Protein AF-A0A2N1RXD2-F1 (afdb_monomer_lite)

Radius of gyration: 17.03 Å; chains: 1; bounding box: 38×33×46 Å

pLDDT: mean 84.46, std 15.9, range [40.78, 98.44]

Foldseek 3Di:
DPPPPVVVVVVVVCCVPDDPVVVLVVLVVQLVVLCVQLVVQPDPPSVVSNVVSNVSSVVSVVVVVVVVVVVVVVPPPDD

Structure (mmCIF, N/CA/C/O backbone):
data_AF-A0A2N1RXD2-F1
#
_entry.id   AF-A0A2N1RXD2-F1
#
loop_
_atom_site.group_PDB
_atom_site.id
_atom_site.type_symbol
_atom_site.label_atom_id
_atom_site.label_alt_id
_atom_site.label_comp_id
_atom_site.label_asym_id
_atom_site.label_entity_id
_atom_site.label_seq_id
_atom_site.pdbx_PDB_ins_code
_atom_site.Cartn_x
_atom_site.Cartn_y
_atom_site.Cartn_z
_atom_site.occupancy
_atom_site.B_iso_or_equiv
_atom_site.auth_seq_id
_atom_site.auth_comp_id
_atom_site.auth_asym_id
_atom_site.auth_atom_id
_atom_site.pdbx_PDB_model_num
ATOM 1 N N . MET A 1 1 ? 8.940 -23.588 16.306 1.00 40.78 1 MET A N 1
ATOM 2 C CA . MET A 1 1 ? 8.207 -24.456 15.358 1.00 40.78 1 MET A CA 1
ATOM 3 C C . MET A 1 1 ? 7.803 -23.606 14.163 1.00 40.78 1 MET A C 1
ATOM 5 O O . MET A 1 1 ? 7.025 -22.677 14.335 1.00 40.78 1 MET A O 1
ATOM 9 N N . SER A 1 2 ? 8.404 -23.838 12.994 1.00 51.31 2 SER A N 1
ATOM 10 C CA . SER 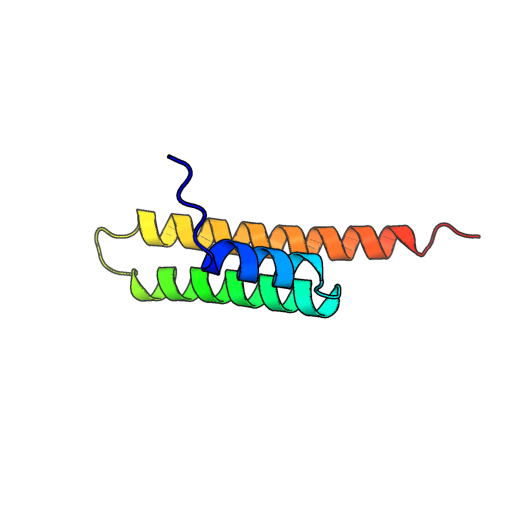A 1 2 ? 8.167 -23.028 11.793 1.00 51.31 2 SER A CA 1
ATOM 11 C C . SER A 1 2 ? 6.835 -23.417 11.162 1.00 51.31 2 SER A C 1
ATOM 13 O O . SER A 1 2 ? 6.754 -24.392 10.422 1.00 51.31 2 SER A O 1
ATOM 15 N N . ASN A 1 3 ? 5.785 -22.666 11.486 1.00 57.75 3 ASN A N 1
ATOM 16 C CA . ASN A 1 3 ? 4.448 -22.845 10.931 1.00 57.75 3 ASN A CA 1
ATOM 17 C C . ASN A 1 3 ? 4.472 -22.411 9.451 1.00 57.75 3 ASN A C 1
ATOM 19 O O . ASN A 1 3 ? 4.217 -21.254 9.116 1.00 57.75 3 ASN A O 1
ATOM 23 N N . THR A 1 4 ? 4.899 -23.307 8.559 1.00 61.34 4 THR A N 1
ATOM 24 C CA . THR A 1 4 ? 4.960 -23.040 7.118 1.00 61.34 4 THR A CA 1
ATOM 25 C C . THR A 1 4 ? 3.538 -23.134 6.584 1.00 61.34 4 THR A C 1
ATOM 27 O O . THR A 1 4 ? 3.056 -24.208 6.250 1.00 61.34 4 THR A O 1
ATOM 30 N N . ASN A 1 5 ? 2.826 -22.006 6.585 1.00 77.19 5 ASN A N 1
ATOM 31 C CA . ASN A 1 5 ? 1.467 -21.944 6.065 1.00 77.19 5 ASN A CA 1
ATOM 32 C C . ASN A 1 5 ? 1.497 -22.275 4.555 1.00 77.19 5 ASN A C 1
ATOM 34 O O . ASN A 1 5 ? 2.070 -21.487 3.793 1.00 77.19 5 ASN A O 1
ATOM 38 N N . PRO A 1 6 ? 0.892 -23.387 4.098 1.00 74.56 6 PRO A N 1
ATOM 39 C CA . PRO A 1 6 ? 0.908 -23.780 2.689 1.00 74.56 6 PRO A CA 1
ATOM 40 C C . PRO A 1 6 ? 0.339 -22.687 1.771 1.00 74.56 6 PRO A C 1
ATOM 42 O O . PRO A 1 6 ?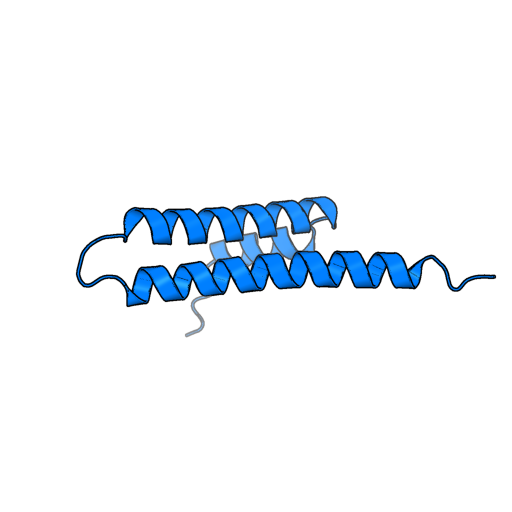 0.815 -22.514 0.653 1.00 74.56 6 PRO A O 1
ATOM 45 N N . TYR A 1 7 ? -0.587 -21.851 2.257 1.00 77.38 7 TYR A N 1
ATOM 46 C CA . TYR A 1 7 ? -1.099 -20.690 1.519 1.00 77.38 7 TYR A CA 1
ATOM 47 C C . TYR A 1 7 ? -0.008 -19.673 1.150 1.00 77.38 7 TYR A C 1
ATOM 49 O O . TYR A 1 7 ? -0.011 -19.116 0.050 1.00 77.38 7 TYR A O 1
ATOM 57 N N . ASN A 1 8 ? 0.956 -19.451 2.048 1.00 80.12 8 ASN A N 1
ATOM 58 C CA . ASN A 1 8 ? 2.066 -18.536 1.795 1.00 80.12 8 ASN A CA 1
ATOM 59 C C . ASN A 1 8 ? 3.016 -19.101 0.734 1.00 80.12 8 ASN A C 1
ATOM 61 O O . ASN A 1 8 ? 3.517 -18.337 -0.086 1.00 80.12 8 ASN A O 1
ATOM 65 N N . GLN A 1 9 ? 3.210 -20.425 0.696 1.00 79.06 9 GLN A N 1
ATOM 66 C CA . GLN A 1 9 ? 3.987 -21.076 -0.364 1.00 79.06 9 GLN A CA 1
ATOM 67 C C . GLN A 1 9 ? 3.305 -20.916 -1.726 1.00 79.06 9 GLN A C 1
ATOM 69 O O . GLN A 1 9 ? 3.955 -20.493 -2.677 1.00 79.06 9 GLN A O 1
ATOM 74 N N . TYR A 1 10 ? 1.987 -21.130 -1.815 1.00 79.56 10 TYR A N 1
ATOM 75 C CA . TYR A 1 10 ? 1.247 -20.911 -3.064 1.00 79.56 10 TYR A CA 1
ATOM 76 C C . TYR A 1 10 ? 1.303 -19.460 -3.543 1.00 79.56 10 TYR A C 1
ATOM 78 O O . TYR A 1 10 ? 1.440 -19.215 -4.743 1.00 79.56 10 TYR A O 1
ATOM 86 N N . LYS A 1 11 ? 1.206 -18.486 -2.630 1.00 79.31 11 LYS A N 1
ATOM 87 C CA . LYS A 1 11 ? 1.393 -17.073 -2.983 1.00 79.31 11 LYS A CA 1
ATOM 88 C C . LYS A 1 11 ? 2.802 -16.796 -3.486 1.00 79.31 11 LYS A C 1
ATOM 90 O O . LYS A 1 11 ? 2.951 -16.127 -4.503 1.00 79.31 11 LYS A O 1
ATOM 95 N N . GLN A 1 12 ? 3.813 -17.329 -2.807 1.00 84.88 12 GLN A N 1
ATOM 96 C CA . GLN A 1 12 ? 5.203 -17.142 -3.199 1.00 84.88 12 GLN A CA 1
ATOM 97 C C . GLN A 1 12 ? 5.471 -17.718 -4.591 1.00 84.88 12 GLN A C 1
ATOM 99 O O . GLN A 1 12 ? 6.019 -17.018 -5.436 1.00 84.88 12 GLN A O 1
ATOM 104 N N . THR A 1 13 ? 5.026 -18.947 -4.867 1.00 85.00 13 THR A N 1
ATOM 105 C CA . THR A 1 13 ? 5.163 -19.562 -6.193 1.00 85.00 13 THR A CA 1
ATOM 106 C C . THR A 1 13 ? 4.462 -18.730 -7.263 1.00 85.00 13 THR A C 1
ATOM 108 O O . THR A 1 13 ? 5.069 -18.448 -8.290 1.00 85.00 13 THR A O 1
ATOM 111 N N . GLN A 1 14 ? 3.231 -18.268 -7.010 1.00 83.81 14 GLN A N 1
ATOM 112 C CA . GLN A 1 14 ? 2.495 -17.424 -7.958 1.00 83.81 14 GLN A CA 1
ATOM 113 C C . GLN A 1 14 ? 3.224 -16.122 -8.298 1.00 83.81 14 GLN A C 1
ATOM 115 O O . GLN A 1 14 ? 3.172 -15.700 -9.450 1.00 83.81 14 GLN A O 1
ATOM 120 N N . ILE A 1 15 ? 3.890 -15.502 -7.321 1.00 83.62 15 ILE A N 1
ATOM 121 C CA . ILE A 1 15 ? 4.701 -14.299 -7.534 1.00 83.62 15 ILE A CA 1
ATOM 122 C C . ILE A 1 15 ? 5.958 -14.654 -8.334 1.00 83.62 15 ILE A C 1
ATOM 124 O O . ILE A 1 15 ? 6.238 -14.032 -9.352 1.00 83.62 15 ILE A O 1
ATOM 128 N N . THR A 1 16 ? 6.703 -15.677 -7.910 1.00 85.69 16 THR A N 1
ATOM 129 C CA . THR A 1 16 ? 7.997 -16.034 -8.509 1.00 85.69 16 THR A CA 1
ATOM 130 C C . THR A 1 16 ? 7.879 -16.505 -9.961 1.00 85.69 16 THR A C 1
ATOM 132 O O . THR A 1 16 ? 8.800 -16.286 -10.741 1.00 85.69 16 THR A O 1
ATOM 135 N N . THR A 1 17 ? 6.760 -17.122 -10.354 1.00 88.44 17 THR A N 1
ATOM 136 C CA . THR A 1 17 ? 6.539 -17.591 -11.734 1.00 88.44 17 THR A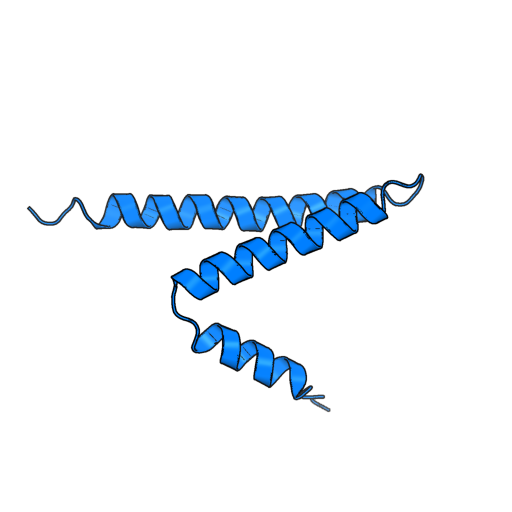 CA 1
ATOM 137 C C . THR A 1 17 ? 5.702 -16.630 -12.583 1.00 88.44 17 THR A C 1
ATOM 139 O O . THR A 1 17 ? 5.384 -16.950 -13.729 1.00 88.44 17 THR A O 1
ATOM 142 N 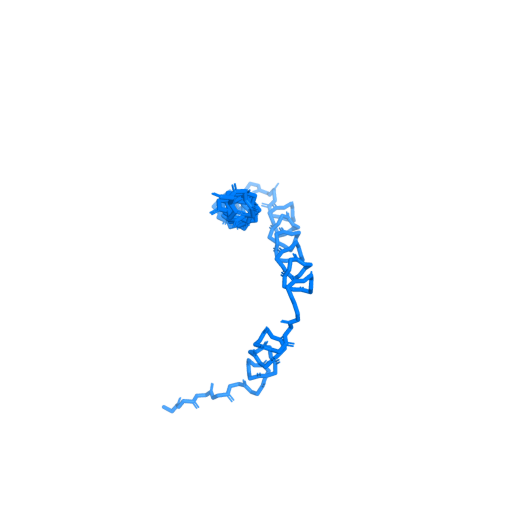N . ALA A 1 18 ? 5.265 -15.490 -12.038 1.00 88.50 18 ALA A N 1
ATOM 143 C CA . ALA A 1 18 ? 4.491 -14.516 -12.795 1.00 88.50 18 ALA A CA 1
ATOM 144 C C . ALA A 1 18 ? 5.374 -13.810 -13.830 1.00 88.50 18 ALA A C 1
ATOM 146 O O . ALA A 1 18 ? 6.501 -13.409 -13.552 1.00 88.50 18 ALA A O 1
ATOM 147 N N . ASN A 1 19 ? 4.832 -13.609 -15.033 1.00 90.00 19 ASN A N 1
ATOM 148 C CA . ASN A 1 19 ? 5.450 -12.690 -15.980 1.00 90.00 19 ASN A CA 1
ATOM 149 C C . ASN A 1 19 ? 5.306 -11.242 -15.480 1.00 90.00 19 ASN A C 1
ATOM 151 O O . ASN A 1 19 ? 4.499 -10.936 -14.600 1.00 90.00 19 ASN A O 1
ATOM 155 N N . GLN A 1 20 ? 6.064 -10.328 -16.074 1.00 86.75 20 GLN A N 1
ATOM 156 C CA . GLN A 1 20 ? 6.085 -8.947 -15.611 1.00 86.75 20 GLN A CA 1
ATOM 157 C C . GLN A 1 20 ? 4.726 -8.237 -15.692 1.00 86.75 20 GLN A C 1
ATOM 159 O O . GLN A 1 20 ? 4.373 -7.508 -14.770 1.00 86.75 20 GLN A O 1
ATOM 164 N N . GLY A 1 21 ? 3.957 -8.442 -16.766 1.00 88.69 21 GLY A N 1
ATOM 165 C CA . GLY A 1 21 ? 2.624 -7.844 -16.885 1.00 88.69 21 GLY A CA 1
ATOM 166 C C . GLY A 1 21 ? 1.712 -8.285 -15.739 1.00 88.69 21 GLY A C 1
ATOM 167 O O . GLY A 1 21 ? 1.022 -7.469 -15.136 1.00 88.69 21 GLY A O 1
ATOM 168 N N . LYS A 1 22 ? 1.788 -9.563 -15.363 1.00 90.62 22 LYS A N 1
ATOM 169 C CA . LYS A 1 22 ? 1.061 -10.119 -14.223 1.00 90.62 22 LYS A CA 1
ATOM 170 C C . LYS A 1 22 ? 1.553 -9.552 -12.888 1.00 90.62 22 LYS A C 1
ATOM 172 O O . LYS A 1 22 ? 0.721 -9.259 -12.039 1.00 90.62 22 LYS A O 1
ATOM 177 N N . LEU A 1 23 ? 2.858 -9.335 -12.712 1.00 90.88 23 LEU A N 1
ATOM 178 C CA . LEU A 1 23 ? 3.395 -8.665 -11.518 1.00 90.88 23 LEU A CA 1
ATOM 179 C C . LEU A 1 23 ? 2.861 -7.232 -11.374 1.00 90.88 23 LEU A C 1
ATOM 181 O O . LEU A 1 23 ? 2.489 -6.835 -10.274 1.00 90.88 23 LEU A O 1
ATOM 185 N N . ILE A 1 24 ? 2.756 -6.483 -12.477 1.00 92.31 24 ILE A N 1
ATOM 186 C CA . ILE A 1 24 ? 2.177 -5.129 -12.482 1.00 92.31 24 ILE A CA 1
ATOM 187 C C . ILE A 1 24 ? 0.705 -5.165 -12.053 1.00 92.31 24 ILE A C 1
ATOM 189 O O . ILE A 1 24 ? 0.301 -4.384 -11.196 1.00 92.31 24 ILE A O 1
ATOM 193 N N . VAL A 1 25 ? -0.090 -6.094 -12.593 1.00 94.00 25 VAL A N 1
ATOM 194 C CA . VAL A 1 25 ? -1.497 -6.263 -12.184 1.00 94.00 25 VAL A CA 1
ATOM 195 C C . VAL A 1 25 ? -1.602 -6.601 -10.694 1.00 94.00 25 VAL A C 1
ATOM 197 O O . VAL A 1 25 ? -2.387 -5.983 -9.985 1.00 94.00 25 VAL A O 1
ATOM 200 N N . MET A 1 26 ? -0.754 -7.499 -10.184 1.00 93.75 26 MET A N 1
ATOM 201 C CA . MET A 1 26 ? -0.735 -7.854 -8.759 1.00 93.75 26 MET A CA 1
ATOM 202 C C . MET A 1 26 ? -0.366 -6.673 -7.848 1.00 93.75 26 MET A C 1
ATOM 204 O O . MET A 1 26 ? -0.868 -6.584 -6.726 1.00 93.75 26 MET A O 1
ATOM 208 N N . LEU A 1 27 ? 0.497 -5.764 -8.311 1.00 94.44 27 LEU A N 1
ATOM 209 C CA . LEU A 1 27 ? 0.798 -4.519 -7.602 1.00 94.44 27 LEU A CA 1
ATOM 210 C C . LEU A 1 27 ? -0.428 -3.598 -7.570 1.00 94.44 27 LEU A C 1
ATOM 212 O O . LEU A 1 27 ? -0.787 -3.121 -6.493 1.00 94.44 27 LEU A O 1
ATOM 216 N N . TYR A 1 28 ? -1.121 -3.413 -8.699 1.00 95.75 28 TYR A N 1
ATOM 217 C CA . TYR A 1 28 ? -2.379 -2.657 -8.729 1.00 95.75 28 TYR A CA 1
ATOM 218 C C . TYR A 1 28 ? -3.440 -3.256 -7.801 1.00 95.75 28 TYR A C 1
ATOM 220 O O . TYR A 1 28 ? -4.040 -2.512 -7.027 1.00 95.75 28 TYR A O 1
ATOM 228 N N . ASP A 1 29 ? -3.616 -4.578 -7.795 1.00 96.81 29 ASP A N 1
ATOM 229 C CA . ASP A 1 29 ? -4.531 -5.259 -6.871 1.00 96.81 29 ASP A CA 1
ATOM 230 C C . ASP A 1 29 ? -4.169 -4.972 -5.403 1.00 96.81 29 ASP A C 1
ATOM 232 O O . ASP A 1 29 ? -5.042 -4.726 -4.567 1.00 96.81 29 ASP A O 1
ATOM 236 N N . GLY A 1 30 ? -2.871 -4.962 -5.082 1.00 96.06 30 GLY A N 1
ATOM 237 C CA . GLY A 1 30 ? -2.363 -4.595 -3.761 1.00 96.06 30 GLY A CA 1
ATOM 238 C C . GLY A 1 30 ? -2.687 -3.149 -3.377 1.00 96.06 30 GLY A C 1
ATOM 239 O O . GLY A 1 30 ? -3.185 -2.909 -2.275 1.00 96.06 30 GLY A O 1
ATOM 240 N N . ALA A 1 31 ? -2.454 -2.196 -4.284 1.00 97.81 31 ALA A N 1
ATOM 241 C CA . ALA A 1 31 ? -2.757 -0.783 -4.063 1.00 97.81 31 ALA A CA 1
ATOM 242 C C . ALA A 1 31 ? -4.264 -0.546 -3.883 1.00 97.81 31 ALA A C 1
ATOM 244 O O . ALA A 1 31 ? -4.668 0.106 -2.919 1.00 97.81 31 ALA A O 1
ATOM 245 N N . ILE A 1 32 ? -5.096 -1.134 -4.751 1.00 98.06 32 ILE A N 1
ATOM 246 C CA . ILE A 1 32 ? -6.562 -1.063 -4.662 1.00 98.06 32 ILE A CA 1
ATOM 247 C C . ILE A 1 32 ? -7.026 -1.609 -3.314 1.00 98.06 32 ILE A C 1
ATOM 249 O O . ILE A 1 32 ? -7.775 -0.935 -2.614 1.00 98.06 32 ILE A O 1
ATOM 253 N N . LYS A 1 33 ? -6.523 -2.777 -2.895 1.00 98.06 33 LYS A N 1
ATOM 254 C CA . LYS A 1 33 ? -6.865 -3.365 -1.596 1.00 98.06 33 LYS A CA 1
ATOM 255 C C . LYS A 1 33 ? -6.567 -2.416 -0.433 1.00 98.06 33 LYS A C 1
ATOM 257 O O . LYS A 1 33 ? 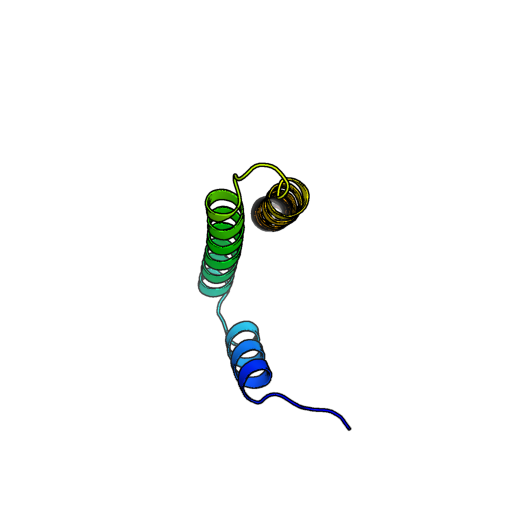-7.397 -2.288 0.465 1.00 98.06 33 LYS A O 1
ATOM 262 N N . PHE A 1 34 ? -5.394 -1.782 -0.409 1.00 98.38 34 PHE A N 1
ATOM 263 C CA . PHE A 1 34 ? -5.054 -0.848 0.666 1.00 98.38 34 PHE A CA 1
ATOM 264 C C . PHE A 1 34 ? -5.943 0.398 0.644 1.00 98.38 34 PHE A C 1
ATOM 266 O O . PHE A 1 34 ? -6.417 0.818 1.698 1.00 98.38 34 PHE A O 1
ATOM 273 N N . LEU A 1 35 ? -6.251 0.940 -0.536 1.00 98.25 35 LEU A N 1
ATOM 274 C CA . LEU A 1 35 ? -7.182 2.062 -0.664 1.00 98.25 35 LEU A CA 1
ATOM 275 C C . LEU A 1 35 ? -8.601 1.695 -0.212 1.00 98.25 35 LEU A C 1
ATOM 277 O O . LEU A 1 35 ? -9.226 2.490 0.482 1.00 98.25 35 LEU A O 1
ATOM 281 N N . THR A 1 36 ? -9.091 0.491 -0.521 1.00 98.19 36 THR A N 1
ATOM 282 C CA . THR A 1 36 ? -10.384 0.000 -0.017 1.00 98.19 36 THR A CA 1
ATOM 283 C C . THR A 1 36 ? -10.391 -0.072 1.508 1.00 98.19 36 THR A C 1
ATOM 285 O O . THR A 1 36 ? -11.298 0.463 2.131 1.00 98.19 36 THR A O 1
ATOM 288 N N . ILE A 1 37 ? -9.342 -0.627 2.129 1.00 97.69 37 ILE A N 1
ATOM 289 C CA . ILE A 1 37 ? -9.233 -0.663 3.598 1.00 97.69 37 ILE A CA 1
ATOM 290 C C . ILE A 1 37 ? -9.228 0.756 4.179 1.00 97.69 37 ILE A C 1
ATOM 292 O O . ILE A 1 37 ? -9.868 1.000 5.201 1.00 97.69 37 ILE A O 1
ATOM 296 N N . ALA A 1 38 ? -8.517 1.693 3.548 1.00 97.50 38 ALA A N 1
ATOM 297 C CA . ALA A 1 38 ? -8.501 3.084 3.984 1.00 97.50 38 ALA A CA 1
ATOM 298 C C . ALA A 1 38 ? -9.899 3.719 3.899 1.00 97.50 38 ALA A C 1
ATOM 300 O O . ALA A 1 38 ? -10.328 4.346 4.863 1.00 97.50 38 ALA A O 1
ATOM 301 N N . LEU A 1 39 ? -10.619 3.515 2.791 1.00 97.06 39 LEU A N 1
ATOM 302 C CA . LEU A 1 39 ? -11.991 3.999 2.598 1.00 97.06 39 LEU A CA 1
ATOM 303 C C . LEU A 1 39 ? -12.949 3.431 3.653 1.00 97.06 39 LEU A C 1
ATOM 305 O O . LEU A 1 39 ? -13.681 4.192 4.284 1.00 97.06 39 LEU A O 1
ATOM 309 N N . ASP A 1 40 ? -12.880 2.126 3.912 1.00 96.75 40 ASP A N 1
ATOM 310 C CA . ASP A 1 40 ? -13.745 1.442 4.882 1.00 96.75 40 ASP A CA 1
ATOM 311 C C . ASP A 1 40 ? -13.493 1.890 6.334 1.00 96.75 40 ASP A C 1
ATOM 313 O O . ASP A 1 40 ? -14.352 1.727 7.198 1.00 96.75 40 ASP A O 1
ATOM 317 N N . ASN A 1 41 ? -12.319 2.467 6.618 1.00 96.25 41 ASN A N 1
ATOM 318 C CA . ASN A 1 41 ? -11.904 2.909 7.952 1.00 96.25 41 ASN A CA 1
ATOM 319 C C . ASN A 1 41 ? -11.923 4.437 8.119 1.00 96.25 41 ASN A C 1
ATOM 321 O O . ASN A 1 41 ? -11.344 4.950 9.077 1.00 96.25 41 ASN A O 1
ATOM 325 N N . MET A 1 42 ? -12.608 5.185 7.244 1.00 92.88 42 MET A N 1
ATOM 326 C CA . MET A 1 42 ? -12.799 6.641 7.375 1.00 92.88 42 MET A CA 1
ATOM 327 C C . MET A 1 42 ? -13.792 7.023 8.492 1.00 92.88 42 MET A C 1
ATOM 329 O O . MET A 1 42 ? -14.668 7.869 8.319 1.00 92.88 42 MET A O 1
ATOM 333 N N . SER A 1 43 ? -13.659 6.407 9.664 1.00 91.00 43 SER A N 1
ATOM 334 C CA . SER A 1 43 ? -14.391 6.749 10.878 1.00 91.00 43 SER A CA 1
ATOM 335 C C . SER A 1 43 ? -13.509 7.534 11.855 1.00 91.00 43 SER A C 1
ATOM 337 O O . SER A 1 43 ? -12.290 7.328 11.898 1.00 91.00 43 SER A O 1
ATOM 339 N N . PRO A 1 44 ? -14.100 8.387 12.712 1.00 84.69 44 PRO A N 1
ATOM 340 C CA . PRO A 1 44 ? -13.372 8.993 13.821 1.00 84.69 44 PRO A CA 1
ATOM 341 C C . PRO A 1 44 ? -12.658 7.913 14.649 1.00 84.69 44 PRO A C 1
ATOM 343 O O . PRO A 1 44 ? -13.262 6.890 14.962 1.00 84.69 44 PRO A O 1
ATOM 346 N N . LYS A 1 45 ? -11.397 8.166 15.032 1.00 88.62 45 LYS A N 1
ATOM 347 C CA . LYS A 1 45 ? -10.476 7.257 15.761 1.00 88.62 45 LYS A CA 1
ATOM 348 C C . LYS A 1 45 ? -9.738 6.188 14.939 1.00 88.62 45 LYS A C 1
ATOM 350 O O . LYS A 1 45 ? -8.925 5.494 15.535 1.00 88.62 45 LYS A O 1
ATOM 355 N N . SER A 1 46 ? -9.937 6.105 13.623 1.00 93.75 46 SER A N 1
ATOM 356 C CA . SER A 1 46 ? -9.220 5.145 12.755 1.00 93.75 46 SER A CA 1
ATOM 357 C C . SER A 1 46 ? -8.247 5.812 11.771 1.00 93.75 46 SER A C 1
ATOM 359 O O . SER A 1 46 ? -7.817 5.201 10.793 1.00 93.75 46 SER A O 1
ATOM 361 N N . TYR A 1 47 ? -7.893 7.082 11.998 1.00 93.38 47 TYR A N 1
ATOM 362 C CA . TYR A 1 47 ? -7.036 7.855 11.089 1.00 93.38 47 TYR A CA 1
ATOM 363 C C . TYR A 1 47 ? -5.633 7.267 10.915 1.00 93.38 47 TYR A C 1
ATOM 365 O O . TYR A 1 47 ? -5.041 7.409 9.849 1.00 93.38 47 TYR A O 1
ATOM 373 N N . ASP A 1 48 ? -5.108 6.588 11.930 1.00 95.81 48 ASP A N 1
ATOM 374 C CA . ASP A 1 48 ? -3.856 5.840 11.859 1.00 95.81 48 ASP A CA 1
ATOM 375 C C . ASP A 1 48 ? -3.955 4.687 10.849 1.00 95.81 48 ASP A C 1
ATOM 377 O O . ASP A 1 48 ? -3.075 4.529 10.001 1.00 95.81 48 ASP A O 1
ATOM 381 N N . VAL A 1 49 ? -5.059 3.932 10.870 1.00 96.50 49 VAL A N 1
ATOM 382 C CA . VAL A 1 49 ? -5.332 2.857 9.908 1.00 96.50 49 VAL A CA 1
ATOM 383 C C . VAL A 1 49 ? -5.457 3.431 8.501 1.00 96.50 49 VAL A C 1
ATOM 385 O O . VAL A 1 49 ? -4.830 2.914 7.575 1.00 96.50 49 VAL A O 1
ATOM 388 N N . VAL A 1 50 ? -6.214 4.518 8.335 1.00 97.69 50 VAL A N 1
ATOM 389 C CA . VAL A 1 50 ? -6.377 5.203 7.043 1.00 97.69 50 VAL A CA 1
ATOM 390 C C . VAL A 1 50 ? -5.019 5.648 6.499 1.00 97.69 50 VAL A C 1
ATOM 392 O O . VAL A 1 50 ? -4.640 5.252 5.397 1.00 97.69 50 VAL A O 1
ATOM 395 N N . ASN A 1 51 ? -4.249 6.398 7.289 1.00 97.69 51 ASN A N 1
ATOM 396 C CA . ASN A 1 51 ? -2.944 6.923 6.893 1.00 97.69 51 ASN A CA 1
ATOM 397 C C . ASN A 1 51 ? -1.964 5.803 6.517 1.00 97.69 51 ASN A C 1
ATOM 399 O O . ASN A 1 51 ? -1.353 5.843 5.451 1.00 97.69 51 ASN A O 1
ATOM 403 N N . ASN A 1 52 ? -1.863 4.760 7.344 1.00 98.25 52 ASN A N 1
ATOM 404 C CA . ASN A 1 52 ? -0.950 3.645 7.095 1.00 98.25 52 ASN A CA 1
ATOM 405 C C . ASN A 1 52 ? -1.274 2.894 5.797 1.00 98.25 52 ASN A C 1
ATOM 407 O O . ASN A 1 52 ? -0.365 2.427 5.112 1.00 98.25 52 ASN A O 1
ATOM 411 N N . ASN A 1 53 ? -2.555 2.746 5.454 1.00 98.38 53 ASN A N 1
ATOM 412 C CA . ASN A 1 53 ? -2.946 2.088 4.209 1.00 98.38 53 ASN A CA 1
ATOM 413 C C . ASN A 1 53 ? -2.765 3.004 2.989 1.00 98.38 53 ASN A C 1
ATOM 415 O O . ASN A 1 53 ? -2.365 2.519 1.932 1.00 98.38 53 ASN A O 1
ATOM 419 N N . ILE A 1 54 ? -2.966 4.317 3.135 1.00 98.19 54 ILE A N 1
ATOM 420 C CA . ILE A 1 54 ? -2.653 5.289 2.078 1.00 98.19 54 ILE A CA 1
ATOM 421 C C . ILE A 1 54 ? -1.153 5.288 1.763 1.00 98.19 54 ILE A C 1
ATOM 423 O O . ILE A 1 54 ? -0.800 5.197 0.590 1.00 98.19 54 ILE A O 1
ATOM 427 N N . ILE A 1 55 ? -0.280 5.311 2.776 1.00 98.44 55 ILE A N 1
ATOM 428 C CA . ILE A 1 55 ? 1.18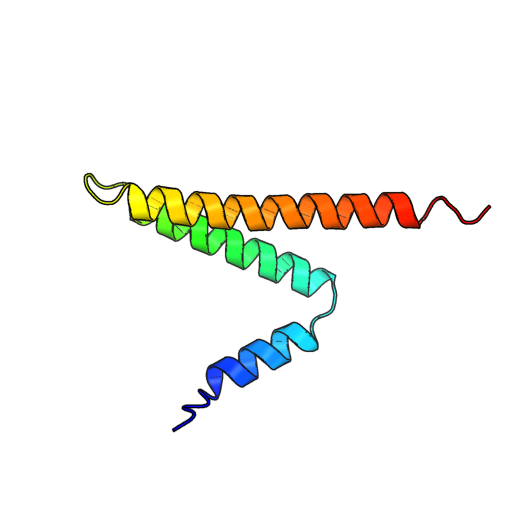1 5.256 2.581 1.00 98.44 55 ILE A CA 1
ATOM 429 C C . ILE A 1 55 ? 1.571 3.989 1.810 1.00 98.44 55 ILE A C 1
ATOM 431 O O . ILE A 1 55 ? 2.260 4.071 0.801 1.00 98.44 55 ILE A O 1
ATOM 435 N N . LYS A 1 56 ? 1.039 2.821 2.190 1.00 98.06 56 LYS A N 1
ATOM 436 C CA . LYS A 1 56 ? 1.309 1.565 1.464 1.00 98.06 56 LYS A CA 1
ATOM 437 C C . LYS A 1 56 ? 0.869 1.607 0.002 1.00 98.06 56 LYS A C 1
ATOM 439 O O . LYS A 1 56 ? 1.548 1.053 -0.859 1.00 98.06 56 LYS A O 1
ATOM 444 N N . ALA A 1 57 ? -0.274 2.227 -0.289 1.00 98.25 57 ALA A N 1
ATOM 445 C CA . ALA A 1 57 ? -0.713 2.415 -1.666 1.00 98.25 57 ALA A CA 1
ATOM 446 C C . ALA A 1 57 ? 0.236 3.361 -2.424 1.00 98.25 57 ALA A C 1
ATOM 448 O O . ALA A 1 57 ? 0.597 3.070 -3.562 1.00 98.25 57 ALA A O 1
ATOM 449 N N . GLN A 1 58 ? 0.684 4.450 -1.792 1.00 97.94 58 GLN A N 1
ATOM 450 C CA . GLN A 1 58 ? 1.652 5.390 -2.367 1.00 97.94 58 GLN A CA 1
ATOM 451 C C . GLN A 1 58 ? 3.003 4.729 -2.659 1.00 97.94 58 GLN A C 1
ATOM 453 O O . GLN A 1 58 ? 3.549 4.955 -3.738 1.00 97.94 58 GLN A O 1
ATOM 458 N N . ASP A 1 59 ? 3.507 3.879 -1.763 1.00 98.00 59 ASP A N 1
ATOM 459 C CA . ASP A 1 59 ? 4.753 3.131 -1.962 1.00 98.00 59 ASP A CA 1
ATOM 460 C C . ASP A 1 59 ? 4.664 2.243 -3.213 1.00 98.00 59 ASP A C 1
ATOM 462 O O . ASP A 1 59 ? 5.541 2.280 -4.075 1.00 98.00 59 ASP A O 1
ATOM 466 N N . ILE A 1 60 ? 3.557 1.507 -3.377 1.00 96.25 60 ILE A N 1
ATOM 467 C CA . ILE A 1 60 ? 3.332 0.658 -4.559 1.00 96.25 60 ILE A CA 1
ATOM 468 C C . ILE A 1 60 ? 3.317 1.487 -5.847 1.00 96.25 60 ILE A C 1
ATOM 470 O O . ILE A 1 60 ? 3.951 1.111 -6.834 1.00 96.25 60 ILE A O 1
ATOM 474 N N . ILE A 1 61 ? 2.586 2.604 -5.856 1.00 95.25 61 ILE A N 1
ATOM 475 C CA . ILE A 1 61 ? 2.502 3.476 -7.033 1.00 95.25 61 ILE A CA 1
ATOM 476 C C . ILE A 1 61 ? 3.868 4.090 -7.350 1.00 95.25 61 ILE A C 1
ATOM 478 O O . ILE A 1 61 ? 4.255 4.142 -8.516 1.00 95.25 61 ILE A O 1
ATOM 482 N N . THR A 1 62 ? 4.618 4.501 -6.328 1.00 95.00 62 THR A N 1
ATOM 483 C CA . THR A 1 62 ? 5.972 5.043 -6.484 1.00 95.00 62 THR A CA 1
ATOM 484 C C . THR A 1 62 ? 6.888 4.021 -7.149 1.00 95.00 62 THR A C 1
ATOM 486 O O . THR A 1 62 ? 7.548 4.349 -8.134 1.00 95.00 62 THR A O 1
ATOM 489 N N . GLU A 1 63 ? 6.860 2.762 -6.711 1.00 92.06 63 GLU A N 1
ATOM 490 C CA . GLU A 1 63 ? 7.692 1.726 -7.328 1.00 92.06 63 GLU A CA 1
ATOM 491 C C . GLU A 1 63 ? 7.261 1.350 -8.746 1.00 92.06 63 GLU A C 1
ATOM 493 O O . GLU A 1 63 ? 8.098 1.093 -9.616 1.00 92.06 63 GLU A O 1
ATOM 498 N N . LEU A 1 64 ? 5.960 1.376 -9.040 1.00 91.12 64 LEU A N 1
ATOM 499 C CA . LEU A 1 64 ? 5.481 1.229 -10.415 1.00 91.12 64 LEU A CA 1
ATOM 500 C C . LEU A 1 64 ? 6.024 2.350 -11.316 1.00 91.12 64 LEU A C 1
ATOM 502 O O . LEU A 1 64 ? 6.515 2.072 -12.409 1.00 91.12 64 LEU A O 1
ATOM 506 N N . LEU A 1 65 ? 6.013 3.601 -10.854 1.00 88.50 65 LEU A N 1
ATOM 507 C CA . LEU A 1 65 ? 6.548 4.737 -11.612 1.00 88.50 65 LEU A CA 1
ATOM 508 C C . LEU A 1 65 ? 8.067 4.633 -11.820 1.00 88.50 65 LEU A C 1
ATOM 510 O O . LEU A 1 65 ? 8.557 4.840 -12.933 1.00 88.50 65 LEU A O 1
ATOM 514 N N . LEU A 1 66 ? 8.819 4.270 -10.777 1.00 87.19 66 LEU A N 1
ATOM 515 C CA . LEU A 1 66 ? 10.272 4.093 -10.858 1.00 87.19 66 LEU A CA 1
ATOM 516 C C . LEU A 1 66 ? 10.658 2.913 -11.765 1.00 87.19 66 LEU A C 1
ATOM 518 O O . LEU A 1 66 ? 11.576 3.025 -12.582 1.00 87.19 66 LEU A O 1
ATOM 522 N N . SER A 1 67 ? 9.934 1.795 -11.694 1.00 83.12 67 SER A N 1
ATOM 523 C CA . SER A 1 67 ? 10.184 0.623 -12.548 1.00 83.12 67 SER A CA 1
ATOM 524 C C . SER A 1 67 ? 9.864 0.870 -14.030 1.00 83.12 67 SER A C 1
ATOM 526 O O . SER A 1 67 ? 10.519 0.308 -14.911 1.00 83.12 67 SER A O 1
ATOM 528 N N . LEU A 1 68 ? 8.909 1.753 -14.333 1.00 75.75 68 LEU A N 1
ATOM 529 C CA . LEU A 1 68 ? 8.649 2.216 -15.699 1.00 75.75 68 LEU A CA 1
ATOM 530 C C . LEU A 1 68 ? 9.760 3.151 -16.209 1.00 75.75 68 LEU A C 1
ATOM 532 O O . LEU A 1 68 ? 10.216 2.985 -17.340 1.00 75.75 68 LEU A O 1
ATOM 536 N N . ASN A 1 69 ? 10.245 4.077 -15.375 1.00 61.94 69 ASN A N 1
ATOM 537 C CA . ASN A 1 69 ? 11.321 5.011 -15.742 1.00 61.94 69 ASN A CA 1
ATOM 538 C C . ASN A 1 69 ? 12.691 4.333 -15.913 1.00 61.94 69 ASN A C 1
ATOM 540 O O . ASN A 1 69 ? 13.472 4.689 -16.792 1.00 61.94 69 ASN A O 1
ATOM 544 N N . THR A 1 70 ? 12.994 3.318 -15.106 1.00 59.91 70 THR A N 1
ATOM 545 C CA . THR A 1 70 ? 14.221 2.519 -15.280 1.00 59.91 70 THR A CA 1
ATOM 546 C C . THR A 1 70 ? 14.202 1.709 -16.575 1.00 59.91 70 THR A C 1
ATOM 548 O O . THR A 1 70 ? 15.242 1.527 -17.207 1.00 59.91 70 THR A O 1
ATOM 551 N N . ARG A 1 71 ? 13.020 1.272 -17.029 1.00 56.47 71 ARG A N 1
ATOM 552 C CA . ARG A 1 71 ? 12.858 0.640 -18.342 1.00 56.47 71 ARG A CA 1
ATOM 553 C C . ARG A 1 71 ? 13.085 1.615 -19.494 1.00 56.47 71 ARG A C 1
ATOM 555 O O . ARG A 1 71 ? 13.767 1.232 -20.439 1.00 56.47 71 ARG A O 1
ATOM 562 N N . SER A 1 72 ? 12.530 2.827 -19.431 1.00 56.88 72 SER A N 1
ATOM 563 C CA . SER A 1 72 ? 12.680 3.809 -20.515 1.00 56.88 72 SER A CA 1
ATOM 564 C C . SER A 1 72 ? 14.120 4.310 -20.663 1.00 56.88 72 SER A C 1
ATOM 566 O O . SER A 1 72 ? 14.558 4.543 -21.782 1.00 56.88 72 SER A O 1
ATOM 568 N N . MET A 1 73 ? 14.903 4.373 -19.579 1.00 54.41 73 MET A N 1
ATOM 569 C CA . MET A 1 73 ? 16.341 4.680 -19.660 1.00 54.41 73 MET A CA 1
ATOM 570 C C . MET A 1 73 ? 17.226 3.517 -20.141 1.00 54.41 73 MET A C 1
ATOM 572 O O . MET A 1 73 ? 18.357 3.748 -20.561 1.00 54.41 73 MET A O 1
ATOM 576 N N . GLY A 1 74 ? 16.751 2.269 -20.087 1.00 53.91 74 GLY A N 1
ATOM 577 C CA . GLY A 1 74 ? 17.538 1.090 -20.466 1.00 53.91 74 GLY A CA 1
ATOM 578 C C . GLY A 1 74 ? 17.492 0.730 -21.956 1.00 53.91 74 GLY A C 1
ATOM 579 O O . GLY A 1 74 ? 18.338 -0.037 -22.417 1.00 53.91 74 GLY A O 1
ATOM 580 N N . SER A 1 75 ? 16.522 1.254 -22.711 1.00 54.84 75 SER A N 1
ATOM 581 C CA . SER A 1 75 ? 16.328 0.928 -24.133 1.00 54.84 75 SER A CA 1
ATOM 582 C C . SER A 1 75 ? 17.038 1.864 -25.117 1.00 54.84 75 SER A C 1
ATOM 584 O O . SER A 1 75 ? 17.216 1.468 -26.264 1.00 54.84 75 SER A O 1
ATOM 586 N N . ASP A 1 76 ? 17.501 3.040 -24.678 1.00 57.75 76 ASP A N 1
ATOM 587 C CA . ASP A 1 76 ? 18.059 4.081 -25.565 1.00 57.75 76 ASP A CA 1
ATOM 588 C C . ASP A 1 76 ? 19.600 4.177 -25.570 1.00 57.75 76 ASP A C 1
ATOM 590 O O . ASP A 1 76 ? 20.162 5.013 -26.270 1.00 57.75 76 ASP A O 1
ATOM 594 N N . PHE A 1 77 ? 20.318 3.306 -24.849 1.00 56.47 77 PHE A N 1
ATOM 595 C CA . PHE A 1 77 ? 21.793 3.340 -24.758 1.00 56.47 77 PHE A CA 1
ATOM 596 C C . PHE A 1 77 ? 22.522 2.233 -25.544 1.00 56.47 77 PHE A C 1
ATOM 598 O O . PHE A 1 77 ? 23.636 1.836 -25.203 1.00 56.47 77 PHE A O 1
ATOM 605 N N . ARG A 1 78 ? 21.910 1.715 -26.615 1.00 52.34 78 ARG A N 1
ATOM 606 C CA . ARG A 1 78 ? 22.577 0.806 -27.565 1.00 52.34 78 ARG A CA 1
ATOM 607 C C . ARG A 1 78 ? 22.605 1.405 -28.970 1.00 52.34 78 ARG A C 1
ATOM 609 O O . ARG A 1 78 ? 21.969 0.866 -29.870 1.00 52.34 78 ARG A O 1
ATOM 616 N N . GLN A 1 79 ? 23.339 2.501 -29.131 1.00 43.50 79 GLN A N 1
ATOM 617 C CA . GLN A 1 79 ? 23.853 2.992 -30.414 1.00 43.50 79 GLN A CA 1
ATOM 618 C C . GLN A 1 79 ? 25.339 3.293 -30.232 1.00 43.50 79 GLN A C 1
ATOM 620 O O . GLN A 1 79 ? 25.673 3.907 -29.193 1.00 43.50 79 GLN A O 1
#

Sequence (79 aa):
MSNTNPYNQYKQTQITTANQGKLIVMLYDGAIKFLTIALDNMSPKSYDVVNNNIIKAQDIITELLLSLNTRSMGSDFRQ

Secondary structure (DSSP, 8-state):
-----HHHHHHHHHHHT--HHHHHHHHHHHHHHHHHHHHHT-STT-HHHHHHHHHHHHHHHHHHHHHHHHHHHHSS---